Protein AF-A0A2V8SAN9-F1 (afdb_monomer_lite)

Structure (mmCIF, N/CA/C/O backbone):
data_AF-A0A2V8SAN9-F1
#
_entry.id   AF-A0A2V8SAN9-F1
#
loop_
_atom_site.group_PDB
_atom_site.id
_atom_site.type_symbol
_atom_site.label_atom_id
_atom_site.label_alt_id
_atom_site.label_comp_id
_atom_site.label_asym_id
_atom_site.label_entity_id
_atom_site.label_seq_id
_atom_site.pdbx_PDB_ins_code
_atom_site.Cartn_x
_atom_site.Cartn_y
_atom_site.Cartn_z
_atom_site.occupancy
_atom_site.B_iso_or_equiv
_atom_site.auth_seq_id
_atom_site.auth_comp_id
_atom_site.auth_asym_id
_atom_site.auth_atom_id
_atom_site.pdbx_PDB_model_num
ATOM 1 N N . LEU A 1 1 ? -6.620 0.147 3.211 1.00 85.56 1 LEU A N 1
ATOM 2 C CA . LEU A 1 1 ? -5.337 -0.583 3.133 1.00 85.56 1 LEU A CA 1
ATOM 3 C C . LEU A 1 1 ? -4.952 -0.713 1.670 1.00 85.56 1 LEU A C 1
ATOM 5 O O . LEU A 1 1 ? -5.832 -0.978 0.862 1.00 85.56 1 LEU A O 1
ATOM 9 N N . LEU A 1 2 ? -3.678 -0.516 1.335 1.00 82.88 2 LEU A N 1
ATOM 10 C CA . LEU A 1 2 ? -3.186 -0.543 -0.044 1.00 82.88 2 LEU A CA 1
ATOM 11 C C . LEU A 1 2 ? -2.022 -1.532 -0.147 1.00 82.88 2 LEU A C 1
ATOM 13 O O . LEU A 1 2 ? -1.120 -1.511 0.689 1.00 82.88 2 LEU A O 1
ATOM 17 N N . SER A 1 3 ? -2.061 -2.394 -1.154 1.00 86.38 3 SER A N 1
ATOM 18 C CA . SER A 1 3 ? -0.975 -3.278 -1.574 1.00 86.38 3 SER A CA 1
ATOM 19 C C . SER A 1 3 ? -1.128 -3.543 -3.071 1.00 86.38 3 SER A C 1
ATOM 21 O O . SER A 1 3 ? -2.236 -3.441 -3.597 1.00 86.38 3 SER A O 1
ATOM 23 N N . GLY A 1 4 ? -0.041 -3.844 -3.772 1.00 83.50 4 GLY A N 1
ATOM 24 C CA . GLY A 1 4 ? -0.133 -4.195 -5.192 1.00 83.50 4 GLY A CA 1
ATOM 25 C C . GLY A 1 4 ? 0.098 -5.662 -5.462 1.00 83.50 4 GLY A C 1
ATOM 26 O O . GLY A 1 4 ? 0.485 -6.430 -4.575 1.00 83.50 4 GLY A O 1
ATOM 27 N N . GLU A 1 5 ? -0.130 -6.030 -6.716 1.00 82.50 5 GLU A N 1
ATOM 28 C CA . GLU A 1 5 ? -0.103 -7.424 -7.154 1.00 82.50 5 GLU A CA 1
ATOM 29 C C . GLU A 1 5 ? 1.273 -8.067 -6.954 1.00 82.50 5 GLU A C 1
ATOM 31 O O . GLU A 1 5 ? 1.358 -9.189 -6.451 1.00 82.50 5 GLU A O 1
ATOM 36 N N . ASP A 1 6 ? 2.338 -7.309 -7.218 1.00 78.62 6 ASP A N 1
ATOM 37 C CA . ASP A 1 6 ? 3.727 -7.776 -7.148 1.00 78.62 6 ASP A CA 1
ATOM 38 C C . ASP A 1 6 ? 4.352 -7.651 -5.749 1.00 78.62 6 ASP A C 1
ATOM 40 O O . ASP A 1 6 ? 5.532 -7.938 -5.550 1.00 78.62 6 ASP A O 1
ATOM 44 N N . ALA A 1 7 ? 3.576 -7.248 -4.737 1.00 80.38 7 ALA A N 1
ATOM 45 C CA . ALA A 1 7 ? 4.083 -7.045 -3.378 1.00 80.38 7 ALA A CA 1
ATOM 46 C C . ALA A 1 7 ? 4.377 -8.364 -2.625 1.00 80.38 7 ALA A C 1
ATOM 48 O O . ALA A 1 7 ? 4.790 -8.346 -1.460 1.00 80.38 7 ALA A O 1
ATOM 49 N N . GLY A 1 8 ? 4.151 -9.517 -3.264 1.00 84.81 8 GLY A N 1
ATOM 50 C CA . GLY A 1 8 ? 4.483 -10.839 -2.736 1.00 84.81 8 GLY A CA 1
ATOM 51 C C . GLY A 1 8 ? 3.868 -11.089 -1.348 1.00 84.81 8 GLY A C 1
ATOM 52 O O . GLY A 1 8 ? 2.656 -10.924 -1.179 1.00 84.81 8 GLY A O 1
ATOM 53 N N . PRO A 1 9 ? 4.666 -11.452 -0.323 1.00 87.44 9 PRO A N 1
ATOM 54 C CA . PRO A 1 9 ? 4.160 -11.698 1.033 1.00 87.44 9 PRO A CA 1
ATOM 55 C C . PRO A 1 9 ? 3.419 -10.508 1.663 1.00 87.44 9 PRO A C 1
ATOM 57 O O . PRO A 1 9 ? 2.550 -10.695 2.522 1.00 87.44 9 PRO A O 1
ATOM 60 N N . LEU A 1 10 ? 3.732 -9.276 1.245 1.00 84.38 10 LEU A N 1
ATOM 61 C CA . LEU A 1 10 ? 3.084 -8.078 1.778 1.00 84.38 10 LEU A CA 1
ATOM 62 C C . LEU A 1 10 ? 1.614 -8.018 1.369 1.00 84.38 10 LEU A C 1
ATOM 64 O O . LEU A 1 10 ? 0.787 -7.632 2.187 1.00 84.38 10 LEU A O 1
ATOM 68 N N . ARG A 1 11 ? 1.259 -8.474 0.162 1.00 88.00 11 ARG A N 1
ATOM 69 C CA . ARG A 1 11 ? -0.138 -8.564 -0.286 1.00 88.00 11 ARG A CA 1
ATOM 70 C C . ARG A 1 11 ? -0.963 -9.455 0.636 1.00 88.00 11 ARG A C 1
ATOM 72 O O . ARG A 1 11 ? -1.983 -9.022 1.166 1.00 88.00 11 ARG A O 1
ATOM 79 N N . GLN A 1 12 ? -0.484 -10.671 0.889 1.00 89.12 12 GLN A N 1
ATOM 80 C CA . GLN A 1 12 ? -1.168 -11.626 1.763 1.00 89.12 12 GLN A CA 1
ATOM 81 C C . GLN A 1 12 ? -1.284 -11.101 3.201 1.00 89.12 12 GLN A C 1
ATOM 83 O O . GLN A 1 12 ? -2.311 -11.281 3.863 1.00 89.12 12 GLN A O 1
ATOM 88 N N . THR A 1 13 ? -0.248 -10.411 3.679 1.00 90.44 13 THR A N 1
ATOM 89 C CA . THR A 1 13 ? -0.259 -9.771 4.998 1.00 90.44 13 THR A CA 1
ATOM 90 C C . THR A 1 13 ? -1.300 -8.653 5.057 1.00 90.44 13 THR A C 1
ATO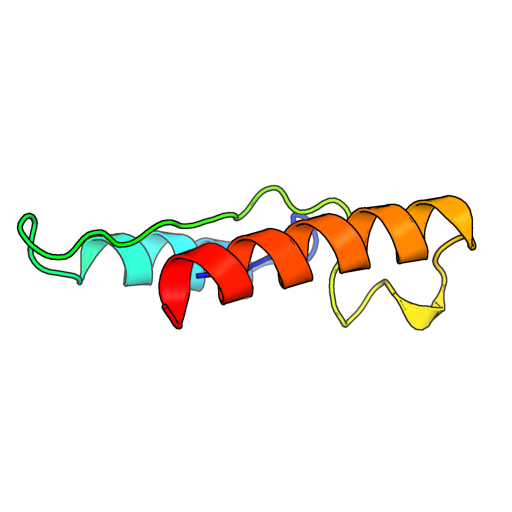M 92 O O . THR A 1 13 ? -2.061 -8.588 6.019 1.00 90.44 13 THR A O 1
ATOM 95 N N . THR A 1 14 ? -1.407 -7.818 4.019 1.00 90.12 14 THR A N 1
ATOM 96 C CA . THR A 1 14 ? -2.433 -6.770 3.911 1.00 90.12 14 THR A CA 1
ATOM 97 C C . THR A 1 14 ? -3.848 -7.353 3.887 1.00 90.12 14 THR A C 1
ATOM 99 O O . THR A 1 14 ? -4.717 -6.866 4.610 1.00 90.12 14 THR A O 1
ATOM 102 N N . GLU A 1 15 ? -4.081 -8.415 3.110 1.00 89.62 15 GLU A N 1
ATOM 103 C CA . GLU A 1 15 ? -5.372 -9.122 3.055 1.00 89.62 15 GLU A CA 1
ATOM 104 C C . GLU A 1 15 ? -5.749 -9.726 4.411 1.00 89.62 15 GLU A C 1
ATOM 106 O O . GLU A 1 15 ? -6.901 -9.654 4.839 1.00 89.62 15 GLU A O 1
ATOM 111 N N . THR A 1 16 ? -4.772 -10.301 5.113 1.00 91.31 16 THR A N 1
ATOM 112 C CA . THR A 1 16 ? -4.980 -10.874 6.447 1.00 91.31 16 THR A CA 1
ATOM 113 C C . THR A 1 16 ? -5.279 -9.780 7.467 1.00 91.31 16 THR A C 1
ATOM 115 O O . THR A 1 16 ? -6.233 -9.901 8.232 1.00 91.31 16 THR A O 1
ATOM 118 N N . LEU A 1 17 ? -4.523 -8.680 7.437 1.00 90.50 17 LEU A N 1
ATOM 119 C CA . LEU A 1 17 ? -4.712 -7.536 8.324 1.00 90.50 17 LEU A CA 1
ATOM 120 C C . LEU A 1 17 ? -6.098 -6.903 8.156 1.00 90.50 17 LEU A C 1
ATOM 122 O O . LEU A 1 17 ? -6.707 -6.519 9.151 1.00 90.50 17 LEU A O 1
ATOM 126 N N . ALA A 1 18 ? -6.628 -6.843 6.930 1.00 89.12 18 ALA A N 1
ATOM 127 C CA . ALA A 1 18 ? -7.979 -6.341 6.672 1.00 89.12 18 ALA A CA 1
ATOM 128 C C . ALA A 1 18 ? -9.047 -7.084 7.498 1.00 89.12 18 ALA A C 1
ATOM 130 O O . ALA A 1 18 ? -10.008 -6.473 7.958 1.00 89.12 18 ALA A O 1
ATOM 131 N N . ARG A 1 19 ? -8.851 -8.387 7.748 1.00 89.19 19 ARG A N 1
ATOM 132 C CA . ARG A 1 19 ? -9.779 -9.232 8.521 1.00 89.19 19 ARG A CA 1
ATOM 133 C C . ARG A 1 19 ? -9.672 -9.037 10.031 1.00 89.19 19 ARG A C 1
ATOM 135 O O . ARG A 1 19 ? -10.559 -9.474 10.756 1.00 89.19 19 ARG A O 1
ATOM 142 N N . CYS A 1 20 ? -8.603 -8.407 10.510 1.00 89.94 20 CYS A N 1
ATOM 143 C CA . CYS A 1 20 ? -8.416 -8.127 11.933 1.00 89.94 20 CYS A CA 1
ATOM 144 C C . CYS A 1 20 ? -9.245 -6.927 12.409 1.00 89.94 20 CYS A C 1
ATOM 146 O O . CYS A 1 20 ? -9.387 -6.725 13.615 1.00 89.94 20 CYS A O 1
ATOM 148 N N . PHE A 1 21 ? -9.782 -6.119 11.491 1.00 87.81 21 PHE A N 1
ATOM 149 C CA . PHE A 1 21 ? -10.619 -4.987 11.857 1.00 87.81 21 PHE A CA 1
ATOM 150 C C . PHE A 1 21 ? -12.035 -5.442 12.241 1.00 87.81 21 PHE A C 1
ATOM 152 O O . PHE A 1 21 ? -12.590 -6.340 11.602 1.00 87.81 21 PHE A O 1
ATOM 159 N N . PRO A 1 22 ? -12.650 -4.828 13.270 1.00 86.75 22 PRO A N 1
ATOM 160 C CA . PRO A 1 22 ? -14.031 -5.114 13.633 1.00 86.75 22 PRO A CA 1
ATOM 161 C C . PRO A 1 22 ? -14.967 -4.898 12.442 1.00 86.75 22 PRO A C 1
ATOM 163 O O . PRO A 1 22 ? -14.822 -3.930 11.705 1.00 86.75 22 PRO A O 1
ATOM 166 N N . SER A 1 23 ? -16.002 -5.725 12.304 1.00 78.12 23 SER A N 1
ATOM 167 C CA . SER A 1 23 ? -16.976 -5.645 11.201 1.00 78.12 23 SER A CA 1
ATOM 168 C C . SER A 1 23 ? -17.779 -4.337 11.142 1.00 78.12 23 SER A C 1
ATOM 170 O O . SER A 1 23 ? -18.442 -4.064 10.147 1.00 78.12 23 SER A O 1
ATOM 172 N N . ARG A 1 24 ? -17.720 -3.514 12.197 1.00 76.38 24 ARG A N 1
ATOM 173 C CA . ARG A 1 24 ? -18.300 -2.160 12.232 1.00 76.38 24 ARG A CA 1
ATOM 174 C C . ARG A 1 24 ? -17.334 -1.072 11.750 1.00 76.38 24 ARG A C 1
ATOM 176 O O . ARG A 1 24 ? -17.746 0.073 11.604 1.00 76.38 24 ARG A O 1
ATOM 183 N N . THR A 1 25 ? -16.066 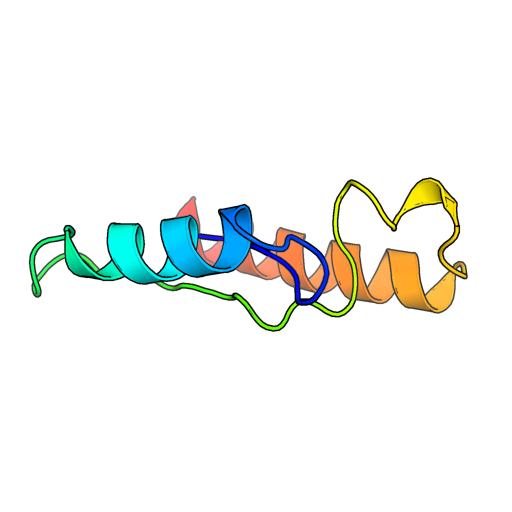-1.404 11.532 1.00 79.12 25 THR A N 1
ATOM 184 C CA . THR A 1 25 ? -15.058 -0.499 10.984 1.00 79.12 25 THR A CA 1
ATOM 185 C C . THR A 1 25 ? -15.065 -0.640 9.468 1.00 79.12 25 THR A C 1
ATOM 187 O O . THR A 1 25 ? -14.850 -1.727 8.939 1.00 79.12 25 THR A O 1
ATOM 190 N N . ASN A 1 26 ? -15.323 0.457 8.760 1.00 74.12 26 ASN A N 1
ATOM 191 C CA . ASN A 1 26 ? -15.330 0.456 7.303 1.00 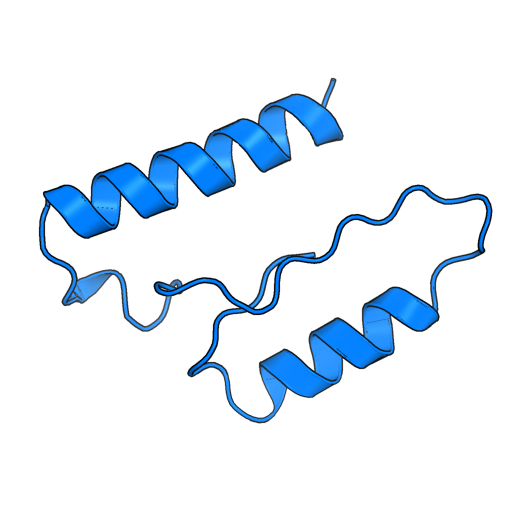74.12 26 ASN A CA 1
ATOM 192 C C . ASN A 1 26 ? -13.882 0.442 6.787 1.00 74.12 26 ASN A C 1
ATOM 194 O O . ASN A 1 26 ? -13.262 1.492 6.629 1.00 74.12 26 ASN A O 1
ATOM 198 N N . VAL A 1 27 ? -13.311 -0.753 6.618 1.00 81.81 27 VAL A N 1
ATOM 199 C CA . VAL A 1 27 ? -11.945 -0.932 6.116 1.00 81.81 27 VAL A CA 1
ATOM 200 C C . VAL A 1 27 ? -11.987 -1.331 4.653 1.00 81.81 27 VAL A C 1
ATOM 202 O O . VAL A 1 27 ? -12.262 -2.476 4.309 1.00 81.81 27 VAL A O 1
ATOM 205 N N . GLU A 1 28 ? -11.675 -0.371 3.790 1.00 85.00 28 GLU A N 1
ATOM 206 C CA . GLU A 1 28 ? -11.483 -0.605 2.362 1.00 85.00 28 GLU A CA 1
ATOM 207 C C . GLU A 1 28 ? -10.062 -1.133 2.127 1.00 85.00 28 GLU A C 1
ATOM 209 O O . GLU A 1 28 ? -9.092 -0.564 2.635 1.00 85.00 28 GLU A O 1
ATOM 214 N N . ALA A 1 29 ? -9.921 -2.239 1.396 1.00 86.12 29 ALA A N 1
ATOM 215 C CA . ALA A 1 29 ? -8.631 -2.831 1.055 1.00 86.12 29 ALA A CA 1
ATOM 216 C C . ALA A 1 29 ? -8.511 -2.996 -0.463 1.00 86.12 29 ALA A C 1
ATOM 218 O O . ALA A 1 29 ? -9.361 -3.629 -1.082 1.00 86.12 29 ALA A O 1
ATOM 219 N N . HIS A 1 30 ? -7.438 -2.455 -1.036 1.00 85.50 30 HIS A N 1
ATOM 220 C CA . HIS A 1 30 ? -7.065 -2.648 -2.435 1.00 85.50 30 HIS A CA 1
ATOM 221 C C . HIS A 1 30 ? -5.751 -3.418 -2.474 1.00 85.50 30 HIS A C 1
AT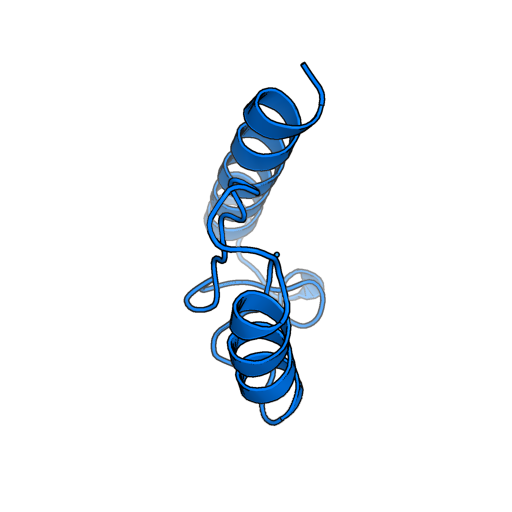OM 223 O O . HIS A 1 30 ? -4.747 -2.945 -1.939 1.00 85.50 30 HIS A O 1
ATOM 229 N N . THR A 1 31 ? -5.780 -4.619 -3.044 1.00 85.75 31 THR A N 1
ATOM 230 C CA . THR A 1 31 ? -4.628 -5.540 -3.121 1.00 85.75 31 THR A CA 1
ATOM 231 C C . THR A 1 31 ? -4.278 -5.918 -4.562 1.00 85.75 31 THR A C 1
ATOM 233 O O . THR A 1 31 ? -3.347 -6.683 -4.798 1.00 85.75 31 THR A O 1
ATOM 236 N N . ASP A 1 32 ? -5.019 -5.348 -5.508 1.00 83.31 32 ASP A N 1
ATOM 237 C CA . ASP A 1 32 ? -4.963 -5.517 -6.958 1.00 83.31 32 ASP A CA 1
ATOM 238 C C . ASP A 1 32 ? -4.399 -4.264 -7.647 1.00 83.31 32 ASP A C 1
ATOM 240 O O . ASP A 1 32 ? -4.717 -3.971 -8.798 1.00 83.31 32 ASP A O 1
ATOM 244 N N . LEU A 1 33 ? -3.612 -3.457 -6.925 1.00 83.19 33 LEU A N 1
ATOM 245 C CA . LEU A 1 33 ? -3.039 -2.254 -7.514 1.00 83.19 33 LEU A CA 1
ATOM 246 C C . LEU A 1 33 ? -1.977 -2.658 -8.553 1.00 83.19 33 LEU A C 1
ATOM 248 O O . LEU A 1 33 ? -1.008 -3.331 -8.183 1.00 83.19 33 LEU A O 1
ATOM 252 N N . PRO A 1 34 ? -2.122 -2.223 -9.821 1.00 78.88 34 PRO A N 1
ATOM 253 C CA . PRO A 1 34 ? -1.186 -2.563 -10.894 1.00 78.88 34 PRO A CA 1
ATOM 254 C C . PRO A 1 34 ? 0.172 -1.871 -10.721 1.00 78.88 34 PRO A C 1
ATOM 256 O O . PRO A 1 34 ? 1.165 -2.279 -11.314 1.00 78.88 34 PRO A O 1
ATOM 259 N N . LEU A 1 35 ? 0.222 -0.821 -9.898 1.00 79.38 35 LEU A N 1
ATOM 260 C CA . LEU A 1 35 ? 1.443 -0.144 -9.499 1.00 79.38 35 LEU A CA 1
ATOM 261 C C . LEU A 1 35 ? 1.545 -0.060 -7.982 1.00 79.38 35 LEU A C 1
ATOM 263 O O . LEU A 1 35 ? 0.549 0.011 -7.261 1.00 79.38 35 LEU A O 1
ATOM 267 N N . THR A 1 36 ? 2.783 -0.040 -7.510 1.00 75.88 36 THR A N 1
ATOM 268 C CA . THR A 1 36 ? 3.141 0.150 -6.105 1.00 75.88 36 THR A CA 1
ATOM 269 C C . THR A 1 36 ? 4.302 1.122 -6.003 1.00 75.88 36 THR A C 1
ATOM 271 O O . THR A 1 36 ? 4.976 1.389 -6.994 1.00 75.88 36 THR A O 1
ATOM 274 N N . GLY A 1 37 ? 4.633 1.555 -4.784 1.00 73.12 37 GLY A N 1
ATOM 275 C CA . GLY A 1 37 ? 5.871 2.301 -4.543 1.00 73.12 37 GLY A CA 1
ATOM 276 C C . GLY A 1 37 ? 7.145 1.596 -5.046 1.00 73.12 37 GLY A C 1
ATOM 277 O O . GLY A 1 37 ? 8.137 2.272 -5.290 1.00 73.12 37 GLY A O 1
ATOM 278 N N . PHE A 1 38 ? 7.127 0.270 -5.250 1.00 72.81 38 PHE A N 1
ATOM 279 C CA . PHE A 1 38 ? 8.253 -0.466 -5.837 1.00 72.81 38 PHE A CA 1
ATOM 280 C C . PHE A 1 38 ? 8.338 -0.330 -7.361 1.00 72.81 38 PHE A C 1
ATOM 282 O O . PHE A 1 38 ? 9.439 -0.282 -7.901 1.00 72.81 38 PHE A O 1
ATOM 289 N N . THR A 1 39 ? 7.199 -0.282 -8.053 1.00 79.50 39 THR A N 1
ATOM 290 C CA . THR A 1 39 ? 7.129 -0.277 -9.525 1.00 79.50 39 THR A CA 1
ATOM 291 C C . THR A 1 39 ? 6.902 1.114 -10.116 1.00 79.50 39 THR A C 1
ATOM 293 O O . THR A 1 39 ? 7.068 1.293 -11.322 1.00 79.50 39 THR A O 1
ATOM 296 N N . LEU A 1 40 ? 6.605 2.109 -9.271 1.00 82.06 40 LEU A N 1
ATOM 297 C CA . LEU A 1 40 ? 6.356 3.494 -9.675 1.00 82.06 40 LEU A CA 1
ATOM 298 C C . LEU A 1 40 ? 7.522 4.106 -10.457 1.00 82.06 40 LEU A C 1
ATOM 300 O O . LEU A 1 40 ? 7.321 4.758 -11.470 1.00 82.06 40 LEU A O 1
ATOM 304 N N . ALA A 1 41 ? 8.757 3.847 -10.021 1.00 83.75 41 ALA A N 1
ATOM 305 C CA . ALA A 1 41 ? 9.951 4.435 -10.631 1.00 83.75 41 ALA A CA 1
ATOM 306 C C . ALA A 1 41 ? 10.172 4.011 -12.095 1.00 83.75 41 ALA A C 1
ATOM 308 O O . ALA A 1 41 ? 10.904 4.673 -12.827 1.00 83.75 41 ALA A O 1
ATOM 309 N N . SER A 1 42 ? 9.567 2.897 -12.511 1.00 85.19 42 SER A N 1
ATOM 310 C CA . SER A 1 42 ? 9.631 2.364 -13.874 1.00 85.19 42 SER A CA 1
ATOM 311 C C . SER A 1 42 ? 8.311 2.503 -14.639 1.00 85.19 42 SER A C 1
ATOM 313 O O . SER A 1 42 ? 8.191 1.959 -15.736 1.00 85.19 42 SER A O 1
ATOM 315 N N . ALA A 1 43 ? 7.312 3.173 -14.063 1.00 86.50 43 ALA A N 1
ATOM 316 C CA . ALA A 1 43 ? 6.011 3.356 -14.686 1.00 86.50 43 ALA A CA 1
ATOM 317 C C . ALA A 1 43 ? 6.078 4.357 -15.849 1.00 86.50 43 ALA A C 1
ATOM 319 O O . ALA A 1 43 ? 6.864 5.306 -15.839 1.00 86.50 43 ALA A O 1
ATOM 320 N N . SER A 1 44 ? 5.227 4.158 -16.856 1.00 90.94 44 SER A N 1
ATOM 321 C CA . SER A 1 44 ? 4.942 5.218 -17.830 1.00 90.94 44 SER A CA 1
ATOM 322 C C . SER A 1 44 ? 4.196 6.384 -17.160 1.00 90.94 44 SER A C 1
ATOM 324 O O . SER A 1 44 ? 3.520 6.161 -16.150 1.00 90.94 44 SER A O 1
ATOM 326 N N . PRO A 1 45 ? 4.261 7.609 -17.715 1.00 90.00 45 PRO A N 1
ATOM 327 C CA . PRO A 1 45 ? 3.542 8.762 -17.168 1.00 90.00 45 PRO A CA 1
ATOM 328 C C . PRO A 1 45 ? 2.039 8.512 -16.988 1.00 90.00 45 PRO A C 1
ATOM 330 O O . PRO A 1 45 ? 1.459 8.897 -15.978 1.00 90.00 45 PRO A O 1
ATOM 333 N N . GLU A 1 46 ? 1.409 7.812 -17.932 1.00 90.06 46 GLU A N 1
ATOM 334 C CA . GLU A 1 46 ? -0.021 7.4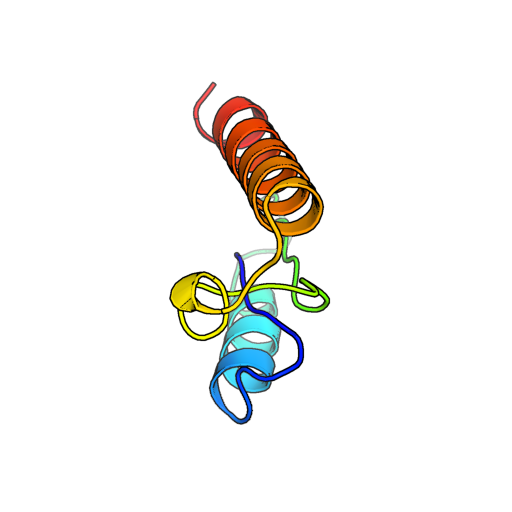99 -17.879 1.00 90.06 46 GLU A CA 1
ATOM 335 C C . GLU A 1 46 ? -0.355 6.529 -16.739 1.00 90.06 46 GLU A C 1
ATOM 337 O O . GLU A 1 46 ? -1.410 6.626 -16.109 1.00 90.06 46 GLU A O 1
ATOM 342 N N . GLN A 1 47 ? 0.539 5.575 -16.470 1.00 87.94 47 GLN A N 1
ATOM 343 C CA . GLN A 1 47 ? 0.390 4.642 -15.358 1.00 87.94 47 GLN A CA 1
ATOM 344 C C . GLN A 1 47 ? 0.581 5.358 -14.014 1.00 87.94 47 GLN A C 1
ATOM 346 O O . GLN A 1 47 ? -0.204 5.126 -13.094 1.00 87.94 47 GLN A O 1
ATOM 351 N N . ASP A 1 48 ? 1.572 6.246 -13.917 1.00 87.75 48 ASP A N 1
ATOM 352 C CA . ASP A 1 48 ? 1.842 7.050 -12.721 1.00 87.75 48 ASP A CA 1
ATOM 353 C C . ASP A 1 48 ? 0.629 7.919 -12.348 1.00 87.75 48 ASP A C 1
ATOM 355 O O . ASP A 1 48 ? 0.104 7.830 -11.238 1.00 87.75 48 ASP A O 1
ATOM 359 N N . GLU A 1 49 ? 0.062 8.640 -13.320 1.00 89.56 49 GLU A N 1
ATOM 360 C CA . GLU A 1 49 ? -1.127 9.473 -13.107 1.00 89.56 49 GLU A CA 1
ATOM 361 C C . GLU A 1 49 ? -2.363 8.643 -12.703 1.00 89.56 49 GLU A C 1
ATOM 363 O O . GLU A 1 49 ? -3.159 9.049 -11.846 1.00 89.56 49 GLU A O 1
ATOM 368 N N . ALA A 1 50 ? -2.529 7.446 -13.276 1.00 87.44 50 ALA A N 1
ATOM 369 C CA . ALA A 1 50 ? -3.607 6.532 -12.901 1.00 87.44 50 ALA A CA 1
ATOM 370 C C . ALA A 1 50 ? -3.465 6.016 -11.458 1.00 87.44 50 ALA A C 1
ATOM 372 O O . ALA A 1 50 ? -4.469 5.891 -10.744 1.00 87.44 50 ALA A O 1
ATOM 373 N N . TYR A 1 51 ? -2.238 5.727 -11.016 1.00 86.31 51 TYR A N 1
ATOM 374 C CA . TYR A 1 51 ? -1.951 5.354 -9.633 1.00 86.31 51 TYR A CA 1
ATOM 375 C C . TYR A 1 51 ? -2.234 6.517 -8.678 1.00 86.31 51 TYR A C 1
ATOM 377 O O . TYR A 1 51 ? -2.989 6.339 -7.714 1.00 86.31 51 TYR A O 1
ATOM 385 N N . ASP A 1 52 ? -1.718 7.709 -8.983 1.00 88.62 52 ASP A N 1
ATOM 386 C CA . ASP A 1 52 ? -1.923 8.920 -8.186 1.00 88.62 52 ASP A CA 1
ATOM 387 C C . ASP A 1 52 ? -3.406 9.201 -7.975 1.00 88.62 52 ASP A C 1
ATOM 389 O O . ASP A 1 52 ? -3.853 9.415 -6.845 1.00 88.62 52 ASP A O 1
ATOM 393 N N . ARG A 1 53 ? -4.212 9.113 -9.038 1.00 88.69 53 ARG A N 1
ATOM 394 C CA . ARG A 1 53 ? -5.659 9.334 -8.952 1.00 88.69 53 ARG A CA 1
ATOM 395 C C . ARG A 1 53 ? -6.333 8.383 -7.969 1.00 88.69 53 ARG A C 1
ATOM 397 O O . ARG A 1 53 ? -7.133 8.824 -7.143 1.00 88.69 53 ARG A O 1
ATOM 404 N N . ARG A 1 54 ? -5.984 7.096 -8.013 1.00 84.31 54 ARG A N 1
ATOM 405 C CA . ARG A 1 54 ? -6.566 6.067 -7.138 1.00 84.31 54 ARG A CA 1
ATOM 406 C C . ARG A 1 54 ? -6.164 6.275 -5.676 1.00 84.31 54 ARG A C 1
ATOM 408 O O . ARG A 1 54 ? -6.996 6.124 -4.783 1.00 84.31 54 ARG A O 1
ATOM 415 N N . VAL A 1 55 ? -4.919 6.680 -5.426 1.00 84.12 55 VAL A N 1
ATOM 416 C CA . VAL A 1 55 ? -4.422 7.008 -4.080 1.00 84.12 55 VAL A CA 1
ATOM 417 C C . VAL A 1 55 ? -5.081 8.280 -3.534 1.00 84.12 55 VAL A C 1
ATOM 419 O O . VAL A 1 55 ? -5.534 8.296 -2.386 1.00 84.12 55 VAL A O 1
ATOM 422 N N . ILE A 1 56 ? -5.195 9.329 -4.350 1.00 88.88 56 ILE A N 1
ATOM 423 C CA . ILE A 1 56 ? -5.854 10.591 -3.983 1.00 88.88 56 ILE A CA 1
ATOM 424 C C . ILE A 1 56 ? -7.328 10.354 -3.643 1.00 88.88 56 ILE A C 1
ATOM 426 O O . ILE A 1 56 ? -7.809 10.846 -2.621 1.00 88.88 56 ILE A O 1
ATOM 430 N N . GLU A 1 57 ? -8.056 9.595 -4.463 1.00 87.69 57 GLU A N 1
ATOM 431 C CA . GLU A 1 57 ? -9.460 9.253 -4.205 1.00 87.69 57 GLU A CA 1
ATOM 432 C C . GLU A 1 57 ? -9.628 8.471 -2.899 1.00 87.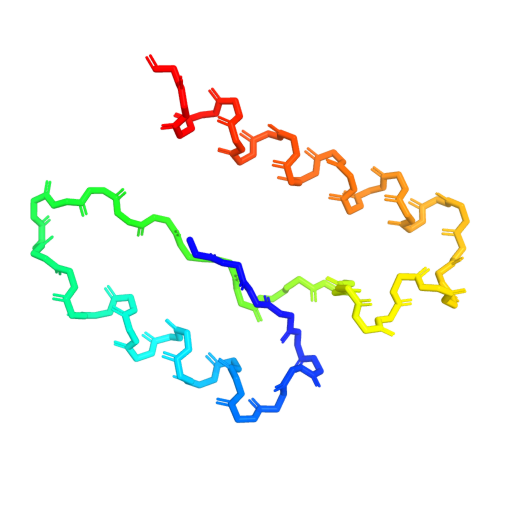69 57 GLU A C 1
ATOM 434 O O . GLU A 1 57 ? -10.517 8.790 -2.103 1.00 87.69 57 GLU A O 1
ATOM 439 N N . PHE A 1 58 ? -8.745 7.503 -2.636 1.00 85.31 58 PHE A N 1
ATOM 440 C CA . PHE A 1 58 ? -8.732 6.754 -1.381 1.00 85.31 58 PHE A CA 1
ATOM 441 C C . PHE A 1 58 ? -8.571 7.682 -0.166 1.00 85.31 58 PHE A C 1
ATOM 443 O O . PHE A 1 58 ? -9.373 7.625 0.774 1.00 85.31 58 PHE A O 1
ATOM 450 N N . PHE A 1 59 ? -7.581 8.580 -0.181 1.00 85.50 59 PHE A N 1
ATOM 451 C CA . PHE A 1 59 ? -7.358 9.501 0.937 1.00 85.50 59 PHE A CA 1
ATOM 452 C C . PHE A 1 59 ? -8.472 10.538 1.083 1.00 85.50 59 PHE A C 1
ATOM 454 O O . PHE A 1 59 ? -8.902 10.794 2.205 1.00 85.50 59 PHE A O 1
ATOM 461 N N . ASN A 1 60 ? -9.006 11.075 -0.016 1.00 87.88 60 ASN A N 1
ATOM 462 C CA . ASN A 1 60 ? -10.148 11.993 0.022 1.00 87.88 60 ASN A CA 1
ATOM 463 C C . ASN A 1 60 ? -11.384 11.372 0.682 1.00 87.88 60 ASN A C 1
ATOM 465 O O . ASN A 1 60 ? -12.126 12.076 1.362 1.00 87.88 60 ASN A O 1
ATOM 469 N N . ARG A 1 61 ? -11.627 10.073 0.476 1.00 83.06 61 ARG A N 1
ATOM 470 C CA . ARG A 1 61 ? -12.745 9.357 1.111 1.00 83.06 61 ARG A CA 1
ATOM 471 C C . ARG A 1 61 ? -12.475 9.021 2.576 1.00 83.06 61 ARG A C 1
ATOM 473 O O . ARG A 1 61 ? -13.415 8.993 3.358 1.00 83.06 61 ARG A O 1
ATOM 480 N N . THR A 1 62 ? -11.220 8.749 2.930 1.00 79.94 62 THR A N 1
ATOM 481 C CA . THR A 1 62 ? -10.849 8.221 4.255 1.00 79.94 62 THR A CA 1
ATOM 482 C C . THR A 1 62 ? -10.507 9.313 5.275 1.00 79.94 62 THR A C 1
ATOM 484 O O . THR A 1 62 ? -10.646 9.087 6.473 1.00 79.94 62 THR A O 1
ATOM 487 N N . LEU A 1 63 ? -10.035 10.481 4.823 1.00 77.25 63 LEU A N 1
ATOM 488 C CA . LEU A 1 63 ? -9.581 11.592 5.676 1.00 77.25 63 LEU A CA 1
ATOM 489 C C . LEU A 1 63 ? -10.565 12.773 5.743 1.00 77.25 63 LEU A C 1
ATOM 491 O O . LEU A 1 63 ? -10.225 13.814 6.304 1.00 77.25 63 LEU A O 1
ATOM 495 N N . ARG A 1 64 ? -11.755 12.631 5.158 1.00 59.31 64 ARG A N 1
ATOM 496 C CA . ARG A 1 64 ? -12.881 13.553 5.355 1.00 59.31 64 ARG A CA 1
ATOM 497 C C . ARG A 1 64 ? -13.756 13.078 6.503 1.00 59.31 64 ARG A C 1
ATOM 499 O O . ARG A 1 64 ? -14.255 13.965 7.227 1.00 59.31 64 ARG A O 1
#

pLDDT: mean 84.29, std 5.61, range [59.31, 91.31]

Foldseek 3Di:
DEAAPPNPVVLVVQVVVQVVDPPPDPDDYDSHQPDDPVCLVVDDPVSNVVNVVVVVVVCVVVVD

Secondary structure (DSSP, 8-state):
-EEEGGGTHHHHHHHHHHTTS-TTS----EEEES--TTTGGG--HHHHHHHHHHHHHHHHHH--

Radius of gyration: 12.77 Å; chains: 1; bounding box: 28×25×32 Å

Sequence (64 aa):
LLSGEDAGPLRQTTETLARCFPSRTNVEAHTDLPLTGFTLASASPEQDEAYDRRVIEFFNRTLR